Protein AF-A0A957U977-F1 (afdb_monomer)

Nearest PDB structures (foldseek):
  7lvf-assembly1_A  TM=5.941E-01  e=9.172E+00  Juglans regia

Radius of gyration: 20.34 Å; Cα contacts (8 Å, |Δi|>4): 65; chains: 1; bounding box: 40×24×52 Å

Mean predicted aligned error: 9.38 Å

Structure (mmCIF, N/CA/C/O backbone):
data_AF-A0A957U977-F1
#
_entry.id   AF-A0A957U977-F1
#
loop_
_atom_site.group_PDB
_atom_site.id
_atom_site.type_symbol
_atom_site.label_atom_id
_atom_site.label_alt_id
_atom_site.label_comp_id
_atom_site.label_asym_id
_atom_site.label_entity_id
_atom_site.label_seq_id
_atom_site.pdbx_PDB_ins_code
_atom_site.Cartn_x
_atom_site.Cartn_y
_atom_site.Cartn_z
_atom_site.occupancy
_atom_site.B_iso_or_equiv
_atom_site.auth_seq_id
_atom_site.auth_comp_id
_atom_site.auth_asym_id
_atom_site.auth_atom_id
_atom_site.pdbx_PDB_model_num
ATOM 1 N N . HIS A 1 1 ? -19.987 6.256 2.664 1.00 52.53 1 HIS A N 1
ATOM 2 C CA . HIS A 1 1 ? -19.500 5.640 3.911 1.00 52.53 1 HIS A CA 1
ATOM 3 C C . HIS A 1 1 ? -18.763 6.696 4.715 1.00 52.53 1 HIS A C 1
ATOM 5 O O . HIS A 1 1 ? -17.899 7.356 4.157 1.00 52.53 1 HIS A O 1
ATOM 11 N N . THR A 1 2 ? -19.143 6.893 5.973 1.00 73.62 2 THR A N 1
ATOM 12 C CA . THR A 1 2 ? -18.561 7.882 6.898 1.00 73.62 2 THR A CA 1
ATOM 13 C C . THR A 1 2 ? -18.254 7.172 8.212 1.00 73.62 2 THR A C 1
ATOM 15 O O . THR A 1 2 ? -18.904 7.418 9.223 1.00 73.62 2 THR A O 1
ATOM 18 N N . TRP A 1 3 ? -17.339 6.200 8.169 1.00 87.62 3 TRP A N 1
ATOM 19 C CA . TRP A 1 3 ? -16.785 5.628 9.395 1.00 87.62 3 TRP A CA 1
ATOM 20 C C . TRP A 1 3 ? -15.860 6.666 10.036 1.00 87.62 3 TRP A C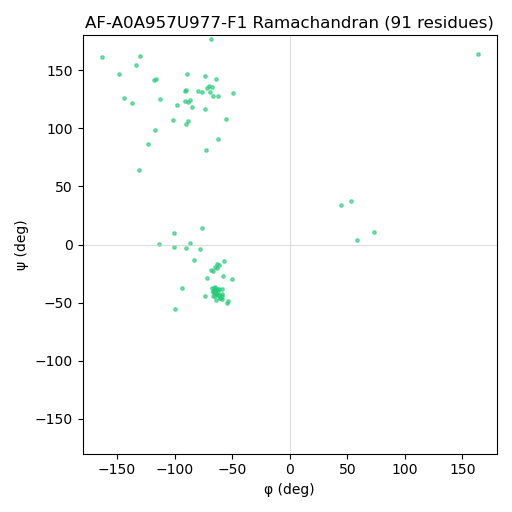 1
ATOM 22 O O . TRP A 1 3 ? -15.092 7.328 9.336 1.00 87.62 3 TRP A O 1
ATOM 32 N N . TYR A 1 4 ? -15.986 6.845 11.348 1.00 89.94 4 TYR A N 1
ATOM 33 C CA . TYR A 1 4 ? -15.210 7.802 12.123 1.00 89.94 4 TYR A CA 1
ATOM 34 C C . TYR A 1 4 ? -14.906 7.205 13.490 1.00 89.94 4 TYR A C 1
ATOM 36 O O . TYR A 1 4 ? -15.825 6.828 14.216 1.00 89.94 4 TYR A O 1
ATOM 44 N N . ASN A 1 5 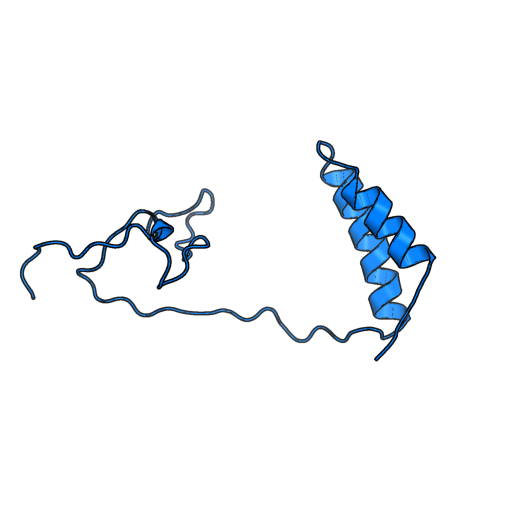? -13.628 7.178 13.851 1.00 92.75 5 ASN A N 1
ATOM 45 C CA . ASN A 1 5 ? -13.168 6.764 15.164 1.00 92.75 5 ASN A CA 1
ATOM 46 C C . ASN A 1 5 ? -12.079 7.748 15.631 1.00 92.75 5 ASN A C 1
ATOM 48 O O . ASN A 1 5 ? -11.080 7.967 14.943 1.00 92.75 5 ASN A O 1
ATOM 52 N N . GLN A 1 6 ? -12.303 8.396 16.779 1.00 94.25 6 GLN A N 1
ATOM 53 C CA . GLN A 1 6 ? -11.393 9.417 17.310 1.00 94.25 6 GLN A CA 1
ATOM 54 C C . GLN A 1 6 ? -10.041 8.823 17.716 1.00 94.25 6 GLN A C 1
ATOM 56 O O . GLN A 1 6 ? -9.006 9.440 17.482 1.00 94.25 6 GLN A O 1
ATOM 61 N N . GLU A 1 7 ? -10.053 7.641 18.326 1.00 93.88 7 GLU A N 1
ATOM 62 C CA . GLU A 1 7 ? -8.854 6.956 18.803 1.00 93.88 7 GLU A CA 1
ATOM 63 C C . GLU A 1 7 ? -7.973 6.528 17.630 1.00 93.88 7 GLU A C 1
ATOM 65 O O . GLU A 1 7 ? -6.781 6.828 17.615 1.00 93.88 7 GLU A O 1
ATOM 70 N N . TYR A 1 8 ? -8.583 5.960 16.587 1.00 93.06 8 TYR A N 1
ATOM 71 C CA . TYR A 1 8 ? -7.904 5.648 15.330 1.00 93.06 8 TYR A CA 1
ATOM 72 C C . TYR A 1 8 ? -7.196 6.874 14.735 1.00 93.06 8 TYR A C 1
ATOM 74 O O . TYR A 1 8 ? -6.011 6.819 14.402 1.00 93.06 8 TYR A O 1
ATOM 82 N N . ASN A 1 9 ? -7.900 8.007 14.645 1.00 93.75 9 ASN A N 1
ATOM 83 C CA . ASN A 1 9 ? -7.328 9.245 14.114 1.00 93.75 9 ASN A CA 1
ATOM 84 C C . ASN A 1 9 ? -6.168 9.763 14.976 1.00 93.75 9 ASN A C 1
ATOM 86 O O . ASN A 1 9 ? -5.171 10.238 14.434 1.00 93.75 9 ASN A O 1
ATOM 90 N N . ASN A 1 10 ? -6.269 9.654 16.303 1.00 95.81 10 ASN A N 1
ATOM 91 C CA . ASN A 1 10 ? -5.202 10.065 17.213 1.00 95.81 10 ASN A CA 1
ATOM 92 C C . ASN A 1 10 ? -3.943 9.202 17.027 1.00 95.81 10 ASN A C 1
ATOM 94 O O . ASN A 1 10 ? -2.850 9.757 16.912 1.00 95.81 10 ASN A O 1
ATOM 98 N N . LEU A 1 11 ? -4.100 7.876 16.921 1.00 94.69 11 LEU A N 1
ATOM 99 C CA . LEU A 1 11 ? -2.996 6.940 16.680 1.00 94.69 11 LEU A CA 1
ATOM 100 C C . LEU A 1 11 ? -2.292 7.221 15.347 1.00 94.69 11 LEU A C 1
ATOM 102 O O . LEU A 1 11 ? -1.063 7.249 15.292 1.00 94.69 11 LEU A O 1
ATOM 106 N N . LEU A 1 12 ? -3.052 7.491 14.278 1.00 93.31 12 LEU A N 1
ATOM 107 C CA . LEU A 1 12 ? -2.480 7.873 12.983 1.00 93.31 12 LEU A CA 1
ATOM 108 C C . LEU A 1 12 ? -1.730 9.206 13.043 1.00 93.31 12 LEU A C 1
ATOM 110 O O . LEU A 1 12 ? -0.646 9.328 12.470 1.00 93.31 12 LEU A O 1
ATOM 114 N N . CYS A 1 13 ? -2.296 10.205 13.723 1.00 94.50 13 CYS A N 1
ATOM 115 C CA . CYS A 1 13 ? -1.644 11.495 13.912 1.00 94.50 13 CYS A CA 1
ATOM 116 C C . CYS A 1 13 ? -0.319 11.337 14.662 1.00 94.50 13 CYS A C 1
ATOM 118 O O . CYS A 1 13 ? 0.685 11.889 14.217 1.00 94.50 13 CYS A O 1
ATOM 120 N N . GLU A 1 14 ? -0.291 10.565 15.751 1.00 93.75 14 GLU A N 1
ATOM 121 C CA . GLU A 1 14 ? 0.926 10.313 16.528 1.00 93.75 14 GLU A CA 1
ATOM 122 C C . GLU A 1 14 ? 1.970 9.550 15.704 1.00 93.75 14 GLU A C 1
ATOM 124 O O . GLU A 1 14 ? 3.118 9.988 15.612 1.00 93.75 14 GLU A O 1
ATOM 129 N N . ALA A 1 15 ? 1.568 8.474 15.021 1.00 93.12 15 ALA A N 1
ATOM 130 C CA . ALA A 1 15 ? 2.453 7.708 14.148 1.00 93.12 15 ALA A CA 1
ATOM 131 C C . ALA A 1 15 ? 3.052 8.577 13.027 1.00 93.12 15 ALA A C 1
ATOM 133 O O . ALA A 1 15 ? 4.231 8.443 12.699 1.00 93.12 15 ALA A O 1
ATOM 134 N N . GLY A 1 16 ? 2.267 9.505 12.470 1.00 90.88 16 GLY A N 1
ATOM 135 C CA . GLY A 1 16 ? 2.705 10.440 11.433 1.00 90.88 16 GLY A CA 1
ATOM 136 C C . GLY A 1 16 ? 3.758 11.456 11.893 1.00 90.88 16 GLY A C 1
ATOM 137 O O . GLY A 1 16 ? 4.511 11.955 11.059 1.00 90.88 16 GLY A O 1
ATOM 138 N N . GLN A 1 17 ? 3.854 11.745 13.197 1.00 93.62 17 GLN A N 1
ATOM 139 C CA . GLN A 1 17 ? 4.888 12.631 13.754 1.00 93.62 17 GLN A CA 1
ATOM 140 C C . GLN A 1 17 ? 6.226 11.911 14.006 1.00 93.62 17 GLN A C 1
ATOM 142 O O . GLN A 1 17 ? 7.247 12.564 14.234 1.00 93.62 17 GLN A O 1
ATOM 147 N N . ILE A 1 18 ? 6.260 10.574 13.964 1.00 91.38 18 ILE A N 1
ATOM 148 C CA . ILE A 1 18 ? 7.469 9.791 14.240 1.00 91.38 18 ILE A CA 1
ATOM 149 C C . ILE A 1 18 ? 8.278 9.588 12.951 1.00 91.38 18 ILE A C 1
ATOM 151 O O . ILE A 1 18 ? 7.932 8.773 12.094 1.00 91.38 18 ILE A O 1
ATOM 155 N N . LEU A 1 19 ? 9.401 10.305 12.830 1.00 87.56 19 LEU A N 1
ATOM 156 C CA . LEU A 1 19 ? 10.268 10.251 11.642 1.00 87.56 19 LEU A CA 1
ATOM 157 C C . LEU A 1 19 ? 11.426 9.246 11.756 1.00 87.56 19 LEU A C 1
ATOM 159 O O . LEU A 1 19 ? 11.751 8.587 10.773 1.00 87.56 19 LEU A O 1
ATOM 163 N N . ASN A 1 20 ? 12.026 9.106 12.943 1.00 90.56 20 ASN A N 1
ATOM 164 C CA . ASN A 1 20 ? 13.304 8.396 13.124 1.00 90.56 20 ASN A CA 1
ATOM 165 C C . ASN A 1 20 ? 13.207 7.095 13.942 1.00 90.56 20 ASN A C 1
ATOM 167 O O . ASN A 1 20 ? 14.225 6.448 14.170 1.00 90.56 20 ASN A O 1
ATOM 171 N N . ASP A 1 21 ? 12.012 6.715 14.395 1.00 92.69 21 ASP A N 1
ATOM 172 C CA . ASP A 1 21 ? 11.779 5.510 15.202 1.00 92.69 21 ASP A CA 1
ATOM 173 C C . ASP A 1 21 ? 10.740 4.621 14.508 1.00 92.69 21 ASP A C 1
ATOM 175 O O . ASP A 1 21 ? 9.531 4.737 14.717 1.00 92.69 21 ASP A O 1
ATOM 179 N N . GLU A 1 22 ? 11.217 3.765 13.603 1.00 91.81 22 GLU A N 1
ATOM 180 C CA . GL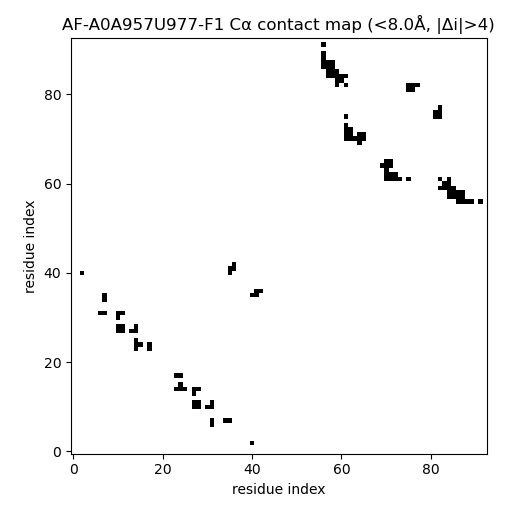U A 1 22 ? 10.339 2.858 12.861 1.00 91.81 22 GLU A CA 1
ATOM 181 C C . GLU A 1 22 ? 9.626 1.830 13.746 1.00 91.81 22 GLU A C 1
ATOM 183 O O . GLU A 1 22 ? 8.432 1.627 13.517 1.00 91.81 22 GLU A O 1
ATOM 188 N N . PRO A 1 23 ? 10.281 1.188 14.740 1.00 94.69 23 PRO A N 1
ATOM 189 C CA . PRO A 1 23 ? 9.603 0.259 15.638 1.00 94.69 23 PRO A CA 1
ATOM 190 C C . PRO A 1 23 ? 8.390 0.888 16.322 1.00 94.69 23 PRO A C 1
ATOM 192 O O . PRO A 1 23 ? 7.291 0.340 16.235 1.00 94.69 23 PRO A O 1
ATOM 195 N N . LYS A 1 24 ? 8.562 2.074 16.917 1.00 92.69 24 LYS A N 1
ATOM 196 C CA . LYS A 1 24 ? 7.476 2.770 17.612 1.00 92.69 24 LYS A CA 1
ATOM 197 C C . LYS A 1 24 ? 6.378 3.225 16.655 1.00 92.69 24 LYS A C 1
ATOM 199 O O . LYS A 1 24 ? 5.194 3.078 16.947 1.00 92.69 24 LYS A O 1
ATOM 204 N N . ARG A 1 25 ? 6.756 3.736 15.479 1.00 94.31 25 ARG A N 1
ATOM 205 C CA . ARG A 1 25 ? 5.801 4.106 14.425 1.00 94.31 25 ARG A CA 1
ATOM 206 C C . ARG A 1 25 ? 4.953 2.906 13.991 1.00 94.31 25 ARG A C 1
ATOM 208 O O . ARG A 1 25 ? 3.742 3.034 13.833 1.00 94.31 25 ARG A O 1
ATOM 215 N N . ASN A 1 26 ? 5.580 1.748 13.798 1.00 94.44 26 ASN A N 1
ATOM 216 C CA . ASN A 1 26 ? 4.894 0.532 13.368 1.00 94.44 26 ASN A CA 1
ATOM 217 C C . ASN A 1 26 ? 3.948 -0.003 14.449 1.00 94.44 26 ASN A C 1
ATOM 219 O O . ASN A 1 26 ? 2.864 -0.468 14.112 1.00 94.44 26 ASN A O 1
ATOM 223 N N . GLU A 1 27 ? 4.323 0.095 15.725 1.00 96.19 27 GLU A N 1
ATOM 224 C CA . GLU A 1 27 ? 3.461 -0.298 16.843 1.00 96.19 27 GLU A CA 1
ATOM 225 C C . GLU A 1 27 ? 2.158 0.519 16.869 1.00 96.19 27 GLU A C 1
ATOM 227 O O . GLU A 1 27 ? 1.072 -0.055 16.942 1.00 96.19 27 GLU A O 1
ATOM 232 N N . LEU A 1 28 ? 2.244 1.844 16.714 1.00 95.00 28 LEU A N 1
ATOM 233 C CA . LEU A 1 28 ? 1.063 2.714 16.651 1.00 95.00 28 LEU A CA 1
ATOM 234 C C . LEU A 1 28 ? 0.165 2.391 15.448 1.00 95.00 28 LEU A C 1
ATOM 236 O O . LEU A 1 28 ? -1.059 2.352 15.580 1.00 95.00 28 LEU A O 1
ATOM 240 N N . TYR A 1 29 ? 0.754 2.103 14.282 1.00 95.50 29 TYR A N 1
ATOM 241 C CA . TYR A 1 29 ? -0.020 1.675 13.114 1.00 95.50 29 TYR A CA 1
ATOM 242 C C . TYR A 1 29 ? -0.704 0.319 13.321 1.00 95.50 29 TYR A C 1
ATOM 244 O O . TYR A 1 29 ? -1.848 0.163 12.901 1.00 95.50 29 TYR A O 1
ATOM 252 N N . GLN A 1 30 ? -0.061 -0.636 13.997 1.00 94.75 30 GLN A N 1
ATOM 253 C CA . GLN A 1 30 ? -0.678 -1.927 14.324 1.00 94.75 30 GLN A CA 1
ATOM 254 C C . GLN A 1 30 ? -1.861 -1.769 15.285 1.00 94.75 30 GLN A C 1
ATOM 256 O O . GLN A 1 30 ? -2.889 -2.424 15.111 1.00 94.75 30 GLN A O 1
ATOM 261 N N . GLN A 1 31 ? -1.748 -0.876 16.273 1.00 95.50 31 GLN A N 1
ATOM 262 C CA . GLN A 1 31 ? -2.863 -0.550 17.168 1.00 95.50 31 GLN A CA 1
ATOM 263 C C . GLN A 1 31 ? -4.035 0.066 16.390 1.00 95.50 31 GLN A C 1
ATOM 265 O O . GLN A 1 31 ? -5.181 -0.340 16.576 1.00 95.50 31 GLN A O 1
ATOM 270 N N . ALA A 1 32 ? -3.754 0.981 15.459 1.00 94.88 32 ALA A N 1
ATOM 271 C CA . ALA A 1 32 ? -4.777 1.580 14.604 1.00 94.88 32 ALA A CA 1
ATOM 272 C C . ALA A 1 32 ? -5.438 0.547 13.667 1.00 94.88 32 ALA A C 1
ATOM 274 O O . ALA A 1 32 ? -6.657 0.550 13.498 1.00 94.88 32 ALA A O 1
ATOM 275 N N . GLU A 1 33 ? -4.660 -0.364 13.076 1.00 93.06 33 GLU A N 1
ATOM 276 C CA . GLU A 1 33 ? -5.178 -1.440 12.221 1.00 93.06 33 GLU A CA 1
ATOM 277 C C . GLU A 1 33 ? -6.128 -2.367 12.986 1.00 93.06 33 GLU A C 1
ATOM 279 O O . GLU A 1 33 ? -7.171 -2.752 12.457 1.00 93.06 33 GLU A O 1
ATOM 284 N N . ARG A 1 34 ? -5.825 -2.661 14.254 1.00 93.56 34 ARG A N 1
ATOM 285 C CA . ARG A 1 34 ? -6.694 -3.475 15.107 1.00 93.56 34 ARG A CA 1
ATOM 286 C C . ARG A 1 34 ? -8.090 -2.868 15.259 1.00 93.56 34 ARG A C 1
ATOM 288 O O . ARG A 1 34 ? -9.067 -3.579 15.045 1.00 93.56 34 ARG A O 1
ATOM 295 N N . ILE A 1 35 ? -8.182 -1.567 15.543 1.00 93.81 35 ILE A N 1
ATOM 296 C CA . ILE A 1 35 ? -9.466 -0.845 15.640 1.00 93.81 35 ILE A CA 1
ATOM 297 C C . ILE A 1 35 ? -10.241 -0.947 14.321 1.00 93.81 35 ILE A C 1
ATOM 299 O O . ILE A 1 35 ? -11.440 -1.199 14.306 1.00 93.81 35 ILE A O 1
ATOM 303 N N . LEU A 1 36 ? -9.546 -0.788 13.196 1.00 91.44 36 LEU A N 1
ATOM 304 C CA . LEU A 1 36 ? -10.143 -0.786 11.863 1.00 91.44 36 LEU A CA 1
ATOM 305 C C . LEU A 1 36 ? -10.752 -2.153 11.491 1.00 91.44 36 LEU A C 1
ATOM 307 O O . LEU A 1 36 ? -11.818 -2.205 10.869 1.00 91.44 36 LEU A O 1
ATOM 311 N N . VAL A 1 37 ? -10.104 -3.247 11.906 1.00 90.56 37 VAL A N 1
ATOM 312 C CA . VAL A 1 37 ? -10.609 -4.620 11.741 1.00 90.56 37 VAL A CA 1
ATOM 313 C C . VAL A 1 37 ? -11.754 -4.921 12.713 1.00 90.56 37 VAL A C 1
ATOM 315 O O . VAL A 1 37 ? -12.758 -5.494 12.293 1.00 90.56 37 VAL A O 1
ATOM 318 N N . GLU A 1 38 ? -11.629 -4.531 13.985 1.00 91.75 38 GLU A N 1
ATOM 319 C CA . GLU A 1 38 ? -12.650 -4.765 15.020 1.00 91.75 38 GLU A CA 1
ATOM 320 C C . GLU A 1 38 ? -13.957 -4.003 14.726 1.00 91.75 38 GLU A C 1
ATOM 322 O O . GLU A 1 38 ? -15.038 -4.579 14.851 1.00 91.75 38 GLU A O 1
ATOM 327 N N . ASP A 1 39 ? -13.870 -2.763 14.233 1.00 91.31 39 ASP A N 1
ATOM 328 C CA . ASP A 1 39 ? -15.025 -1.941 13.834 1.00 91.31 39 ASP A CA 1
ATOM 329 C C . ASP A 1 39 ? -15.612 -2.334 12.460 1.00 91.31 39 ASP A C 1
ATOM 331 O O . ASP A 1 39 ? -16.615 -1.763 12.023 1.00 91.31 39 ASP A O 1
ATOM 335 N N . VAL A 1 40 ? -14.997 -3.291 11.749 1.00 88.81 40 VAL A N 1
ATOM 336 C CA . VAL A 1 40 ? -15.388 -3.732 10.393 1.00 88.81 40 VAL A CA 1
ATOM 337 C C . VAL A 1 40 ? -15.487 -2.550 9.412 1.00 88.81 40 VAL A C 1
ATOM 339 O O . VAL A 1 40 ? -16.348 -2.486 8.532 1.00 88.81 40 VAL A O 1
ATOM 342 N N . ALA A 1 41 ? -14.581 -1.581 9.556 1.00 87.62 41 ALA A N 1
ATOM 343 C CA . ALA A 1 41 ? -14.543 -0.389 8.713 1.00 87.62 41 ALA A CA 1
ATOM 344 C C . ALA A 1 41 ? -14.063 -0.697 7.285 1.00 87.62 41 ALA A C 1
ATOM 346 O O . ALA A 1 41 ? -14.437 -0.016 6.326 1.00 87.62 41 ALA A O 1
ATOM 347 N N . LEU A 1 42 ? -13.234 -1.734 7.146 1.00 87.00 42 LEU A N 1
ATOM 348 C CA . LEU A 1 42 ? -12.672 -2.226 5.894 1.00 87.00 42 LEU A CA 1
ATOM 349 C C . LEU A 1 42 ? -12.480 -3.740 5.989 1.00 87.00 42 LEU A C 1
ATOM 351 O O . LEU A 1 42 ? -12.102 -4.259 7.036 1.00 87.00 42 LEU A O 1
ATOM 355 N N . VAL A 1 43 ? -12.645 -4.434 4.865 1.00 88.50 43 VAL A N 1
ATOM 356 C CA . VAL A 1 43 ? -12.272 -5.846 4.734 1.00 88.50 43 VAL A CA 1
ATOM 357 C C . VAL A 1 43 ? -11.178 -5.957 3.667 1.00 8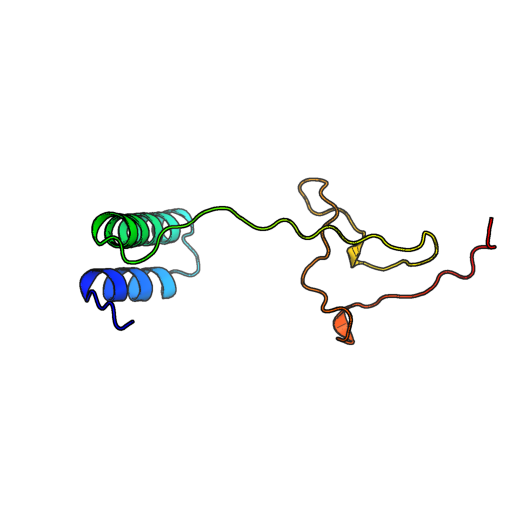8.50 43 VAL A C 1
ATOM 359 O O . VAL A 1 43 ? -11.493 -5.911 2.474 1.00 88.50 43 VAL A O 1
ATOM 362 N N . PRO A 1 44 ? -9.888 -6.041 4.050 1.00 86.88 44 PRO A N 1
ATOM 363 C CA . PRO A 1 44 ? -8.812 -6.233 3.085 1.00 86.88 44 PRO A CA 1
ATOM 364 C C . PRO A 1 44 ? -8.893 -7.646 2.492 1.00 86.88 44 PRO A C 1
ATOM 366 O O . PRO A 1 44 ? -9.015 -8.625 3.222 1.00 86.88 44 PRO A O 1
ATOM 369 N N . ILE A 1 45 ? -8.832 -7.759 1.161 1.00 91.94 45 ILE A N 1
ATOM 370 C CA . ILE A 1 45 ? -8.943 -9.055 0.468 1.00 91.94 45 ILE A CA 1
ATOM 371 C C . ILE A 1 45 ? -7.556 -9.585 0.087 1.00 91.94 45 ILE A C 1
ATOM 373 O O . ILE A 1 45 ? -7.197 -10.702 0.447 1.00 91.94 45 ILE A O 1
ATOM 377 N N . TYR A 1 46 ? -6.769 -8.798 -0.653 1.00 89.25 46 TYR A N 1
ATOM 378 C CA . TYR A 1 46 ? -5.406 -9.150 -1.063 1.00 89.25 46 TYR A CA 1
ATOM 379 C C . TYR A 1 46 ? -4.622 -7.916 -1.532 1.00 89.25 46 TYR A C 1
ATOM 381 O O . TYR A 1 46 ? -5.202 -6.898 -1.913 1.00 89.25 46 TYR A O 1
ATOM 389 N N . HIS A 1 47 ? -3.292 -8.031 -1.567 1.00 86.12 47 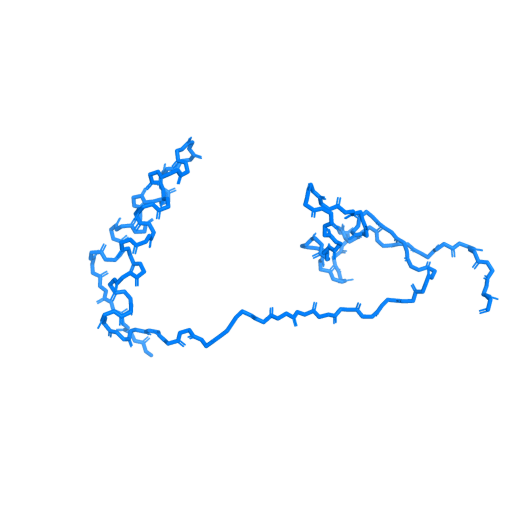HIS A N 1
ATOM 390 C CA . HIS A 1 47 ? -2.423 -7.067 -2.243 1.00 86.12 47 HIS A CA 1
ATOM 391 C C . HIS A 1 47 ? -2.309 -7.415 -3.731 1.00 86.12 47 HIS A C 1
ATOM 393 O O . HIS A 1 47 ? -1.838 -8.494 -4.091 1.00 86.12 47 HIS A O 1
ATOM 399 N N . GLY A 1 48 ? -2.752 -6.508 -4.603 1.00 80.62 48 GLY A N 1
ATOM 400 C CA . GLY A 1 48 ? -2.676 -6.699 -6.050 1.00 80.62 48 GLY A CA 1
ATOM 401 C C . GLY A 1 48 ? -1.232 -6.713 -6.551 1.00 80.62 48 GLY A C 1
ATOM 402 O O . GLY A 1 48 ? -0.472 -5.783 -6.287 1.00 80.62 48 GLY A O 1
ATOM 403 N N . ILE A 1 49 ? -0.871 -7.752 -7.304 1.00 80.69 49 ILE A N 1
ATOM 404 C CA . ILE A 1 49 ? 0.411 -7.832 -8.008 1.00 80.69 49 ILE A CA 1
ATOM 405 C C . ILE A 1 49 ? 0.177 -7.413 -9.457 1.00 80.69 49 ILE A C 1
ATOM 407 O O . ILE A 1 49 ? -0.600 -8.039 -10.178 1.00 80.69 49 ILE A O 1
ATOM 411 N N . PHE A 1 50 ? 0.865 -6.359 -9.887 1.00 76.25 50 PHE A N 1
ATOM 412 C CA . PHE A 1 50 ? 0.831 -5.890 -11.267 1.00 76.25 50 PHE A CA 1
ATOM 413 C C . PHE A 1 50 ? 2.092 -6.355 -11.987 1.00 76.25 50 PHE A C 1
ATOM 415 O O . PHE A 1 50 ? 3.181 -5.835 -11.754 1.00 76.25 50 PHE A O 1
ATOM 422 N N . ASN A 1 51 ? 1.934 -7.338 -12.869 1.00 80.25 51 ASN A N 1
ATOM 423 C CA . ASN A 1 51 ? 3.015 -7.813 -13.722 1.00 80.25 51 ASN A CA 1
ATOM 424 C C . ASN A 1 51 ? 3.021 -7.018 -15.029 1.00 80.25 51 ASN A C 1
ATOM 426 O O . ASN A 1 51 ? 1.981 -6.861 -15.668 1.00 80.25 51 ASN A O 1
ATOM 430 N N . ALA A 1 52 ? 4.195 -6.545 -15.443 1.00 77.69 52 ALA A N 1
ATOM 431 C CA . ALA A 1 52 ? 4.381 -5.848 -16.709 1.00 77.69 52 ALA A CA 1
ATOM 432 C C . ALA A 1 52 ? 5.251 -6.694 -17.643 1.00 77.69 52 ALA A C 1
ATOM 43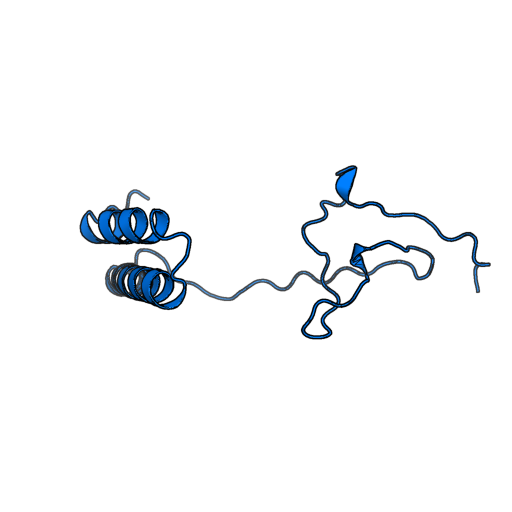4 O O . ALA A 1 52 ? 6.369 -7.067 -17.289 1.00 77.69 52 ALA A O 1
ATOM 435 N N . LEU A 1 53 ? 4.747 -6.974 -18.847 1.00 81.56 53 LEU A N 1
ATOM 436 C CA . LEU A 1 53 ? 5.546 -7.576 -19.909 1.00 81.56 53 LEU A CA 1
ATOM 437 C C . LEU A 1 53 ? 6.226 -6.464 -20.704 1.00 81.56 53 LEU A C 1
ATOM 439 O O . LEU A 1 53 ? 5.559 -5.600 -21.273 1.00 81.56 53 LEU A O 1
ATOM 443 N N . VAL A 1 54 ? 7.551 -6.512 -20.770 1.00 80.00 54 VAL A N 1
ATOM 444 C CA . VAL A 1 54 ? 8.355 -5.513 -21.473 1.00 80.00 54 VAL A CA 1
ATOM 445 C C . VAL A 1 54 ? 9.081 -6.178 -22.639 1.00 80.00 54 VAL A C 1
ATOM 447 O O . VAL A 1 54 ? 9.511 -7.327 -22.556 1.00 80.00 54 VAL A O 1
ATOM 450 N N . LYS A 1 55 ? 9.194 -5.467 -23.764 1.00 82.94 55 LYS A N 1
ATOM 451 C CA . LYS A 1 55 ? 10.027 -5.903 -24.890 1.00 82.94 55 LYS A CA 1
ATOM 452 C C . LYS A 1 55 ? 11.501 -5.942 -24.468 1.00 82.94 55 LYS A C 1
ATOM 454 O O . LYS A 1 55 ? 11.961 -5.048 -23.771 1.00 82.94 55 LYS A O 1
ATOM 459 N N . HIS A 1 56 ? 12.246 -6.935 -24.956 1.00 82.12 56 HIS A N 1
ATOM 460 C CA . HIS A 1 56 ? 13.643 -7.191 -24.567 1.00 82.12 56 HIS A CA 1
ATOM 461 C C . HIS A 1 56 ? 14.608 -6.016 -24.810 1.00 82.12 56 HIS A C 1
ATOM 463 O O . HIS A 1 56 ? 15.621 -5.900 -24.131 1.00 82.12 56 HIS A O 1
ATOM 469 N N . TYR A 1 57 ? 14.308 -5.151 -25.780 1.00 83.06 57 TYR A N 1
ATOM 470 C CA . TYR A 1 57 ? 15.139 -3.999 -26.141 1.00 83.06 57 TYR A CA 1
ATOM 471 C C . TYR A 1 57 ? 14.839 -2.741 -25.311 1.00 83.06 57 TYR A C 1
ATOM 473 O O . TYR A 1 57 ? 15.412 -1.685 -25.561 1.00 83.06 57 TYR A O 1
ATOM 481 N N . VAL A 1 58 ? 13.909 -2.810 -24.360 1.00 82.44 58 VAL A N 1
ATOM 482 C CA . VAL A 1 58 ? 13.587 -1.689 -23.474 1.00 82.44 58 VAL A CA 1
ATOM 483 C C . VAL A 1 58 ? 14.456 -1.801 -22.230 1.00 82.44 58 VAL A C 1
ATOM 485 O O . VAL A 1 58 ? 14.448 -2.826 -21.554 1.00 82.44 58 VAL A O 1
ATOM 488 N N . GLN A 1 59 ? 15.211 -0.747 -21.943 1.00 81.19 59 GLN A N 1
ATOM 489 C CA . GLN A 1 59 ? 16.153 -0.681 -20.830 1.00 81.19 59 GLN A CA 1
ATOM 490 C C . GLN A 1 59 ? 15.920 0.597 -20.018 1.00 81.19 59 GLN A C 1
ATOM 492 O O . GLN A 1 59 ? 15.255 1.531 -20.472 1.00 81.19 59 GLN A O 1
ATOM 497 N N . GLY A 1 60 ? 16.433 0.612 -18.791 1.00 79.88 60 GLY A N 1
ATOM 498 C CA . GLY A 1 60 ? 16.291 1.730 -17.866 1.00 79.88 60 GLY A CA 1
ATOM 499 C C . GLY A 1 60 ? 16.624 1.327 -16.427 1.00 79.88 60 GLY A C 1
ATOM 500 O O . GLY A 1 60 ? 16.629 0.130 -16.116 1.00 79.88 60 GLY A O 1
ATOM 501 N N . PRO A 1 61 ? 16.849 2.307 -15.537 1.00 78.81 61 PRO A N 1
ATOM 502 C CA . PRO A 1 61 ? 17.187 2.071 -14.127 1.00 78.81 61 PRO A CA 1
ATOM 503 C C . PRO A 1 61 ? 16.087 1.314 -13.364 1.00 78.81 61 PRO A C 1
ATOM 505 O O . PRO A 1 61 ? 16.325 0.701 -12.331 1.00 78.81 61 PRO A O 1
ATOM 508 N N . MET A 1 62 ? 14.863 1.284 -13.895 1.00 73.38 62 MET A N 1
ATOM 509 C CA . MET A 1 62 ? 13.751 0.509 -13.338 1.00 73.38 62 MET A CA 1
ATOM 510 C C . MET A 1 62 ? 13.931 -1.012 -13.365 1.00 73.38 62 MET A C 1
ATOM 512 O O . MET A 1 62 ? 13.201 -1.705 -12.662 1.00 73.38 62 MET A O 1
ATOM 516 N N . PHE A 1 63 ? 14.833 -1.534 -14.203 1.00 77.38 63 PHE A N 1
ATOM 517 C CA . PHE A 1 63 ? 15.126 -2.969 -14.257 1.00 77.38 63 PHE A CA 1
ATOM 518 C C . PHE A 1 63 ? 16.254 -3.369 -13.305 1.00 77.38 63 PHE A C 1
ATOM 520 O O . PHE A 1 63 ? 16.569 -4.554 -13.192 1.00 77.38 63 PHE A O 1
ATOM 527 N N . GLU A 1 64 ? 16.857 -2.403 -12.612 1.00 80.25 64 GLU A N 1
ATOM 528 C CA . GLU A 1 64 ? 17.843 -2.685 -11.584 1.00 80.25 64 GLU A CA 1
ATOM 529 C C . GLU A 1 64 ? 17.172 -3.376 -10.398 1.00 80.25 64 GLU A C 1
ATOM 531 O O . GLU A 1 64 ? 16.080 -3.016 -9.947 1.00 80.25 64 GLU A O 1
ATOM 536 N N . SER A 1 65 ? 17.832 -4.416 -9.898 1.00 81.06 65 SER A N 1
ATOM 537 C CA . SER A 1 65 ? 17.347 -5.131 -8.726 1.00 81.06 65 SER A CA 1
ATOM 538 C C . SER A 1 65 ? 17.489 -4.255 -7.487 1.00 81.06 65 SER A C 1
ATOM 540 O O . SER A 1 65 ? 18.527 -3.633 -7.266 1.00 81.06 65 SER A O 1
ATOM 542 N N . ASN A 1 66 ? 16.461 -4.238 -6.642 1.00 78.94 66 ASN A N 1
ATOM 543 C CA . ASN A 1 66 ? 16.567 -3.611 -5.329 1.00 78.94 66 ASN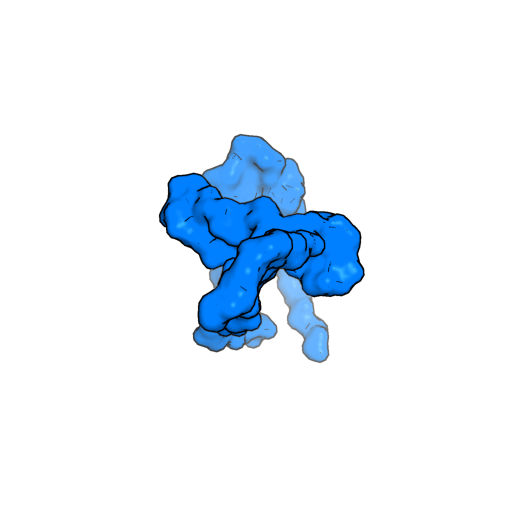 A CA 1
ATOM 544 C C . ASN A 1 66 ? 17.514 -4.410 -4.405 1.00 78.94 66 ASN A C 1
ATOM 546 O O . ASN A 1 66 ? 17.986 -5.495 -4.750 1.00 78.94 66 ASN A O 1
ATOM 550 N N . SER A 1 67 ? 17.760 -3.914 -3.188 1.00 80.69 67 SER A N 1
ATOM 551 C CA . SER A 1 67 ? 18.620 -4.582 -2.191 1.00 80.69 67 SER A CA 1
ATOM 552 C C . SER A 1 67 ? 18.185 -6.007 -1.814 1.00 80.69 67 SER A C 1
ATOM 554 O O . SER A 1 67 ? 18.968 -6.750 -1.228 1.00 80.69 67 SER A O 1
ATOM 556 N N . LYS A 1 68 ? 16.955 -6.408 -2.159 1.00 79.25 68 LYS A N 1
ATOM 557 C CA . LYS A 1 68 ? 16.400 -7.755 -1.962 1.00 79.25 68 LYS A CA 1
ATOM 558 C C . LYS A 1 68 ? 16.419 -8.608 -3.240 1.00 79.25 68 LYS A C 1
ATOM 560 O O . LYS A 1 68 ? 15.794 -9.665 -3.263 1.00 79.25 68 LYS A O 1
ATOM 565 N N . GLY A 1 69 ? 17.094 -8.163 -4.301 1.00 80.69 69 GLY A N 1
ATOM 566 C CA . GLY A 1 69 ? 17.204 -8.886 -5.573 1.00 80.69 69 GLY A CA 1
ATOM 567 C C . GLY A 1 69 ? 15.928 -8.877 -6.419 1.00 80.69 69 GLY A C 1
ATOM 568 O O . GLY A 1 69 ? 15.824 -9.633 -7.380 1.00 80.69 69 GLY A O 1
ATOM 569 N N . GLN A 1 70 ? 14.932 -8.067 -6.059 1.00 76.81 70 GLN A N 1
ATOM 570 C CA . GLN A 1 70 ? 13.668 -8.006 -6.785 1.00 76.81 70 GLN A CA 1
ATOM 571 C C . GLN A 1 70 ? 13.747 -6.928 -7.862 1.00 76.81 70 GLN A C 1
ATOM 573 O O . GLN A 1 70 ? 14.130 -5.790 -7.581 1.00 76.81 70 GLN A O 1
ATOM 578 N N . VAL A 1 71 ? 13.332 -7.282 -9.078 1.00 75.75 71 VAL A N 1
ATOM 579 C CA . VAL A 1 71 ? 13.115 -6.323 -10.161 1.00 75.75 71 VAL A CA 1
ATOM 580 C C . VAL A 1 71 ? 11.667 -5.866 -10.088 1.00 75.75 71 VAL A C 1
ATOM 582 O O . VAL A 1 71 ? 10.743 -6.594 -10.450 1.00 75.75 71 VAL A O 1
ATOM 585 N N . THR A 1 72 ? 11.465 -4.662 -9.573 1.00 70.19 72 THR A N 1
ATOM 586 C CA . THR A 1 72 ? 10.153 -4.025 -9.489 1.00 70.19 72 THR A CA 1
ATOM 587 C C . THR A 1 72 ? 10.163 -2.757 -10.313 1.00 70.19 72 THR A C 1
ATOM 589 O O . THR A 1 72 ? 11.127 -1.999 -10.275 1.00 70.19 72 THR A O 1
ATOM 592 N N . TRP A 1 73 ? 9.056 -2.478 -11.001 1.00 68.50 73 TRP A N 1
ATOM 593 C CA . TRP A 1 73 ? 8.825 -1.168 -11.603 1.00 68.50 73 TRP A CA 1
ATOM 594 C C . TRP A 1 73 ? 8.761 -0.107 -10.490 1.00 68.50 73 TRP A C 1
ATOM 596 O O . TRP A 1 73 ? 7.722 0.124 -9.872 1.00 68.50 73 TRP A O 1
ATOM 606 N N . ASN A 1 74 ? 9.916 0.480 -10.172 1.00 58.59 74 ASN A N 1
ATOM 607 C CA . ASN A 1 74 ? 10.145 1.320 -8.996 1.00 58.59 74 ASN A CA 1
ATOM 608 C C . ASN A 1 74 ? 9.485 2.694 -9.126 1.00 58.59 74 ASN A C 1
ATOM 610 O O . ASN A 1 74 ? 10.141 3.673 -9.449 1.00 58.59 74 ASN A O 1
ATOM 614 N N . ARG A 1 75 ? 8.179 2.789 -8.845 1.00 54.88 75 ARG A N 1
ATOM 615 C CA . ARG A 1 75 ? 7.418 4.060 -8.782 1.00 54.88 75 ARG A CA 1
ATOM 616 C C . ARG A 1 75 ? 7.424 4.898 -10.070 1.00 54.88 75 ARG A C 1
ATOM 618 O O . ARG A 1 75 ? 6.828 5.971 -10.095 1.00 54.88 75 ARG A O 1
ATOM 625 N N . PHE A 1 76 ? 8.019 4.397 -11.144 1.00 57.16 76 PHE A N 1
ATOM 626 C CA . PHE A 1 76 ? 8.028 5.042 -12.442 1.00 57.16 76 PHE A CA 1
ATOM 627 C C . PHE A 1 76 ? 6.649 4.918 -13.082 1.00 57.16 76 PHE A C 1
ATOM 629 O O . PHE A 1 76 ? 6.172 3.818 -13.374 1.00 57.16 76 PHE A O 1
ATOM 636 N N . ARG A 1 77 ? 5.981 6.052 -13.302 1.00 60.59 77 ARG A N 1
ATOM 637 C CA . ARG A 1 77 ? 4.758 6.073 -14.106 1.00 60.59 77 ARG A CA 1
ATOM 638 C C . ARG A 1 77 ? 5.170 5.963 -15.569 1.00 60.59 77 ARG A C 1
ATOM 640 O O . ARG A 1 77 ? 5.997 6.742 -16.023 1.00 60.59 77 ARG A O 1
ATOM 647 N N . PHE A 1 78 ? 4.539 5.064 -16.326 1.00 57.47 78 PHE A N 1
ATOM 648 C CA . PHE A 1 78 ? 4.811 4.865 -17.760 1.00 57.47 78 PHE A CA 1
ATOM 649 C C . PHE A 1 78 ? 4.805 6.158 -18.593 1.00 57.47 78 PHE A C 1
ATOM 651 O O . PHE A 1 78 ? 5.498 6.242 -19.600 1.00 57.47 78 PHE A O 1
ATOM 658 N N . ALA A 1 79 ? 4.019 7.157 -18.182 1.00 59.56 79 ALA A N 1
ATOM 659 C CA . ALA A 1 79 ? 3.902 8.440 -18.868 1.00 59.56 79 ALA A CA 1
ATOM 660 C C . ALA A 1 79 ? 4.715 9.580 -18.221 1.00 59.56 79 ALA A C 1
ATOM 662 O O . ALA A 1 79 ? 4.671 10.701 -18.727 1.00 59.56 79 ALA A O 1
ATOM 663 N N . SER A 1 80 ? 5.416 9.350 -17.100 1.00 62.25 80 SER A N 1
ATOM 664 C CA . SER A 1 80 ? 6.246 10.391 -16.482 1.00 62.25 80 SER A CA 1
ATOM 665 C C . SER A 1 80 ? 7.664 10.372 -17.044 1.00 62.25 80 SER A C 1
ATOM 667 O O . SER A 1 80 ? 8.224 9.324 -17.369 1.00 62.25 80 SER A O 1
ATOM 669 N N . ARG A 1 81 ? 8.267 11.563 -17.139 1.00 60.00 81 ARG A N 1
ATOM 670 C CA . ARG A 1 81 ? 9.666 11.744 -17.572 1.00 60.00 81 ARG A CA 1
ATOM 671 C C . ARG A 1 81 ? 10.670 11.094 -16.618 1.00 60.00 81 ARG A C 1
ATOM 673 O O . ARG A 1 81 ? 11.807 10.880 -17.004 1.00 60.00 81 ARG A O 1
ATOM 680 N N . GLU A 1 82 ? 10.231 10.771 -15.405 1.00 64.19 82 GLU A N 1
ATOM 681 C CA . GLU A 1 82 ? 11.019 10.091 -14.375 1.00 64.19 82 GLU A CA 1
ATOM 682 C C . GLU A 1 82 ? 11.317 8.646 -14.758 1.00 64.19 82 GLU A C 1
ATOM 684 O O . GLU A 1 82 ? 12.251 8.069 -14.229 1.00 64.19 82 GLU A O 1
ATOM 689 N N . SER A 1 83 ? 10.521 8.048 -15.652 1.00 64.19 83 SER A N 1
ATOM 690 C CA . SER A 1 83 ? 10.669 6.639 -16.003 1.00 64.19 83 SER A CA 1
ATOM 691 C C . SER A 1 83 ? 12.008 6.306 -16.665 1.00 64.19 83 SER A C 1
ATOM 693 O O . SER A 1 83 ? 12.399 5.146 -16.621 1.00 64.19 83 SER A O 1
ATOM 695 N N . GLU A 1 84 ? 12.720 7.294 -17.231 1.00 71.88 84 GLU A N 1
ATOM 696 C CA . GLU A 1 84 ? 14.060 7.138 -17.833 1.00 71.88 84 GLU A CA 1
ATOM 697 C C . GLU A 1 84 ? 14.190 5.886 -18.728 1.00 71.88 84 GLU A C 1
ATOM 699 O O . GLU A 1 84 ? 15.239 5.247 -18.814 1.00 71.88 84 GLU A O 1
ATOM 704 N N . ILE A 1 85 ? 13.095 5.522 -19.406 1.00 76.62 85 ILE A N 1
ATOM 705 C CA . ILE A 1 85 ? 13.027 4.363 -20.295 1.00 76.62 85 ILE A CA 1
ATOM 706 C C . ILE A 1 85 ? 13.649 4.743 -21.632 1.00 76.62 85 ILE A C 1
ATOM 708 O O . ILE A 1 85 ? 13.263 5.743 -22.242 1.00 76.62 85 ILE A O 1
ATOM 712 N N . TYR A 1 86 ? 14.532 3.896 -22.146 1.00 77.00 86 TYR A N 1
ATOM 713 C CA . TYR A 1 86 ? 15.071 4.039 -23.491 1.00 77.00 86 TYR A CA 1
ATOM 714 C C . TYR A 1 86 ? 15.046 2.712 -24.251 1.00 77.00 86 TYR A C 1
ATOM 716 O O . TYR A 1 86 ? 15.031 1.620 -23.679 1.00 77.00 86 TYR A O 1
ATOM 724 N N . MET A 1 87 ? 15.010 2.814 -25.579 1.00 79.69 87 MET A N 1
ATOM 725 C CA . MET A 1 87 ? 15.207 1.668 -26.461 1.00 79.69 87 MET A CA 1
ATOM 726 C C . MET A 1 87 ? 16.704 1.505 -26.695 1.00 79.69 87 MET A C 1
ATOM 728 O O . MET A 1 87 ? 17.359 2.443 -27.150 1.00 79.69 87 MET A O 1
ATOM 732 N N . SER A 1 88 ? 17.250 0.329 -26.401 1.00 77.94 88 SER A N 1
ATOM 733 C CA . SER A 1 88 ? 18.609 0.003 -26.812 1.00 77.94 88 SER A CA 1
ATOM 734 C C . SER A 1 88 ? 18.639 -0.273 -28.318 1.00 77.94 88 SER A C 1
ATOM 736 O O . SER A 1 88 ? 17.698 -0.822 -28.892 1.00 77.94 88 SER A O 1
ATOM 738 N N . SER A 1 89 ? 19.726 0.113 -28.987 1.00 73.12 89 SER A N 1
ATOM 739 C CA . SER A 1 89 ? 19.937 -0.117 -30.425 1.00 73.12 89 SER A CA 1
ATOM 740 C C . SER A 1 89 ? 20.331 -1.564 -30.763 1.00 73.12 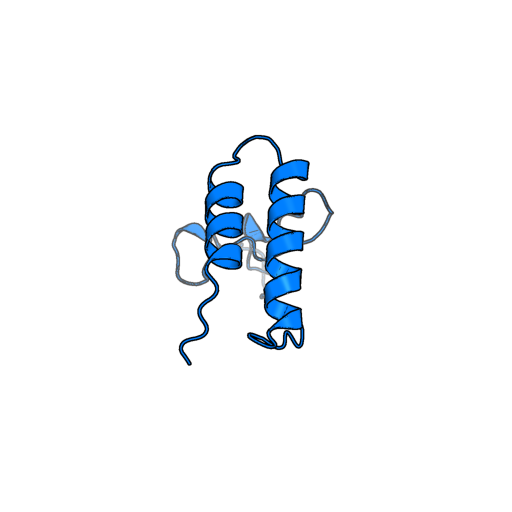89 SER A C 1
ATOM 742 O O . SER A 1 89 ? 20.791 -1.841 -31.871 1.00 73.12 89 SER A O 1
ATOM 744 N N . GLY A 1 90 ? 20.161 -2.495 -29.817 1.00 63.50 90 GLY A N 1
ATOM 745 C CA . GLY A 1 90 ? 20.454 -3.911 -30.004 1.00 63.50 90 GLY A CA 1
ATOM 746 C C . GLY A 1 90 ? 19.575 -4.514 -31.098 1.00 63.50 90 GLY A C 1
ATOM 747 O O . GLY A 1 90 ? 18.355 -4.366 -31.081 1.00 63.50 90 GLY A O 1
ATOM 748 N N . VAL A 1 91 ? 20.216 -5.172 -32.066 1.00 57.44 91 VAL A N 1
ATOM 749 C CA . VAL A 1 91 ? 19.581 -5.820 -33.222 1.00 57.44 91 VAL A CA 1
ATOM 750 C C . VAL A 1 91 ? 18.415 -6.707 -32.774 1.00 57.44 91 VAL A C 1
ATOM 752 O O . VAL A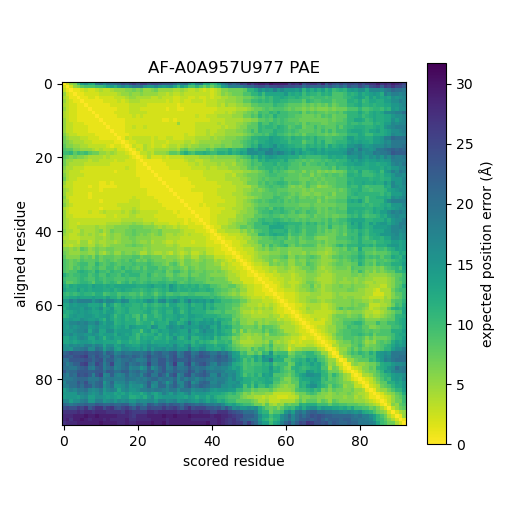 1 91 ? 18.580 -7.536 -31.881 1.00 57.44 91 VAL A O 1
ATOM 755 N N . ARG A 1 92 ? 17.247 -6.543 -33.419 1.00 55.06 92 ARG A N 1
ATOM 756 C CA . ARG A 1 92 ? 16.100 -7.457 -33.288 1.00 55.06 92 ARG A CA 1
ATOM 757 C C . ARG A 1 92 ? 16.569 -8.874 -33.638 1.00 55.06 92 ARG A C 1
ATOM 759 O O . ARG A 1 92 ? 16.839 -9.126 -34.811 1.00 55.06 92 ARG A O 1
ATOM 766 N N . GLN A 1 93 ? 16.691 -9.747 -32.641 1.00 53.69 93 GLN A N 1
ATOM 767 C CA . GLN A 1 93 ? 16.797 -11.192 -32.859 1.00 53.69 93 GLN A CA 1
ATOM 768 C C . GLN A 1 93 ? 15.415 -11.791 -33.107 1.00 53.69 93 GLN A C 1
ATOM 770 O O . GLN A 1 93 ? 14.443 -11.305 -32.477 1.00 53.69 93 GLN A O 1
#

Secondary structure (DSSP, 8-state):
-----HHHHHHHHHHHH-SS-HHHHHHHHHHHHHHHHHTTS-----PPP------TTEE-GGGS--TTS-----S--TTSGGG--EE------

Foldseek 3Di:
DDDDDPLLVVLQVVLVVDDPDPVVSVVSVVVSVVVCVVVVVDDDDDDDDDDDDDDPQKDDPQQDADPVRDRHSPPDDPPDPVSRIDGHPDDDD

Solvent-accessible surface area (backbone atoms only — not comparable to full-atom values): 6116 Å² total; per-residue (Å²): 139,84,86,83,56,71,66,45,52,50,34,50,53,55,29,70,71,48,86,88,44,65,71,64,26,49,51,33,49,53,56,31,51,49,53,39,54,74,70,62,74,58,82,91,84,77,85,86,81,85,84,80,92,73,64,90,51,58,46,43,77,44,68,50,57,45,101,83,70,47,68,46,81,70,85,50,46,94,88,45,86,80,36,60,70,44,76,54,90,67,77,89,125

pLDDT: mean 81.83, std 12.37, range [52.53, 96.19]

Sequence (93 aa):
HTWYNQEYNNLLCEAGQILNDEPKRNELYQQAERILVEDVALVPIYHGIFNALVKHYVQGPMFESNSKGQVTWNRFRFASRESEIYMSSGVRQ